Protein AF-A0A2W4L0H4-F1 (afdb_monomer_lite)

Structure (mmCIF, N/CA/C/O backbone):
data_AF-A0A2W4L0H4-F1
#
_entry.id   AF-A0A2W4L0H4-F1
#
loop_
_atom_site.group_PDB
_atom_site.id
_atom_site.type_symbol
_atom_site.label_atom_id
_atom_site.label_alt_id
_atom_site.label_comp_id
_atom_site.label_asym_id
_atom_site.label_entity_id
_atom_site.label_seq_id
_atom_site.pdbx_PDB_ins_code
_ato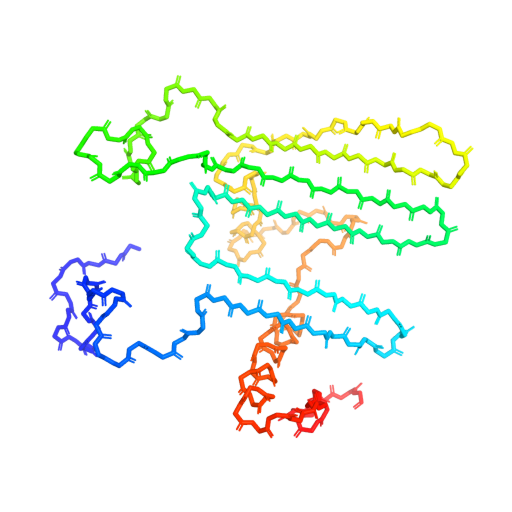m_site.Cartn_x
_atom_site.Cartn_y
_atom_site.Cartn_z
_atom_site.occupancy
_atom_site.B_iso_or_equiv
_atom_site.auth_seq_id
_atom_site.auth_comp_id
_atom_site.auth_asym_id
_atom_site.auth_atom_id
_atom_site.pdbx_PDB_model_num
ATOM 1 N N . ALA A 1 1 ? 6.225 -25.438 -8.354 1.00 37.94 1 ALA A N 1
ATOM 2 C CA . ALA A 1 1 ? 5.628 -25.914 -9.618 1.00 37.94 1 ALA A CA 1
ATOM 3 C C . ALA A 1 1 ? 4.380 -26.701 -9.258 1.00 37.94 1 ALA A C 1
ATOM 5 O O . ALA A 1 1 ? 4.487 -27.602 -8.438 1.00 37.94 1 ALA A O 1
ATOM 6 N N . VAL A 1 2 ? 3.210 -26.313 -9.763 1.00 47.88 2 VAL A N 1
ATOM 7 C CA . VAL A 1 2 ? 1.938 -26.965 -9.423 1.00 47.88 2 VAL A CA 1
ATOM 8 C C . VAL A 1 2 ? 1.495 -27.801 -10.627 1.00 47.88 2 VAL A C 1
ATOM 10 O O . VAL A 1 2 ? 1.415 -27.276 -11.734 1.00 47.88 2 VAL A O 1
ATOM 13 N N . CYS A 1 3 ? 1.272 -29.104 -10.428 1.00 47.66 3 CYS A N 1
ATOM 14 C CA . CYS A 1 3 ? 0.925 -30.047 -11.496 1.00 47.66 3 CYS A CA 1
ATOM 15 C C . CYS A 1 3 ? -0.530 -29.862 -11.986 1.00 47.66 3 CYS A C 1
ATOM 17 O O . CYS A 1 3 ? -1.453 -29.831 -11.162 1.00 47.66 3 CYS A O 1
ATOM 19 N N . PRO A 1 4 ? -0.777 -29.779 -13.307 1.00 56.53 4 PRO A N 1
ATOM 20 C CA . PRO A 1 4 ? -2.117 -29.899 -13.893 1.00 56.53 4 PRO A CA 1
ATOM 21 C C . PRO A 1 4 ? -2.755 -31.263 -13.565 1.00 56.53 4 PRO A C 1
ATOM 23 O O . PRO A 1 4 ? -2.055 -32.272 -13.565 1.00 56.53 4 PRO A O 1
ATOM 26 N N . GLY A 1 5 ? -4.065 -31.302 -13.283 1.00 67.25 5 GLY A N 1
ATOM 27 C CA . GLY A 1 5 ? -4.815 -32.545 -13.014 1.00 67.25 5 GLY A CA 1
ATOM 28 C C . GLY A 1 5 ? -4.978 -32.946 -11.540 1.00 67.25 5 GLY A C 1
ATOM 29 O O . GLY A 1 5 ? -5.603 -33.964 -11.258 1.00 67.25 5 GLY A O 1
ATOM 30 N N . ALA A 1 6 ? -4.474 -32.147 -10.597 1.00 76.75 6 ALA A N 1
ATOM 31 C CA . ALA A 1 6 ? -4.598 -32.396 -9.154 1.00 76.75 6 ALA A CA 1
ATOM 32 C C . ALA A 1 6 ? -5.913 -31.885 -8.527 1.00 76.75 6 ALA A C 1
ATOM 34 O O . ALA A 1 6 ? -6.050 -31.906 -7.314 1.00 76.75 6 ALA A O 1
ATOM 35 N N . GLU A 1 7 ? -6.887 -31.431 -9.322 1.00 80.81 7 GLU A N 1
ATOM 36 C CA . GLU A 1 7 ? -8.150 -30.869 -8.799 1.00 80.81 7 GLU A CA 1
ATOM 37 C C . GLU A 1 7 ? -8.951 -31.881 -7.965 1.00 80.81 7 GLU A C 1
ATOM 39 O O . GLU A 1 7 ? -9.753 -31.503 -7.121 1.00 80.81 7 GLU A O 1
ATOM 44 N N . HIS A 1 8 ? -8.725 -33.179 -8.182 1.00 83.94 8 HIS A N 1
ATOM 45 C CA . HIS A 1 8 ? -9.342 -34.252 -7.407 1.00 83.94 8 HIS A CA 1
ATOM 46 C C . HIS A 1 8 ? -8.752 -34.417 -5.995 1.00 83.94 8 HIS A C 1
ATOM 48 O O . HIS A 1 8 ? -9.370 -35.085 -5.172 1.00 83.94 8 HIS A O 1
ATOM 54 N N . GLU A 1 9 ? -7.582 -33.834 -5.717 1.00 83.88 9 GLU A N 1
ATOM 55 C CA . GLU A 1 9 ? -6.899 -33.950 -4.422 1.00 83.88 9 GLU A CA 1
ATOM 56 C C . GLU A 1 9 ? -7.496 -32.998 -3.375 1.00 83.88 9 GLU A C 1
ATOM 58 O O . GLU A 1 9 ? -7.627 -33.355 -2.205 1.00 83.88 9 GLU A O 1
ATOM 63 N N . ASP A 1 10 ? -7.882 -31.787 -3.786 1.00 81.31 10 ASP A N 1
ATOM 64 C CA . ASP A 1 10 ? -8.368 -30.729 -2.889 1.00 81.31 10 ASP A CA 1
ATOM 65 C C . ASP A 1 10 ? -9.679 -30.060 -3.347 1.00 81.31 10 ASP A C 1
ATOM 67 O O . ASP A 1 10 ? -10.258 -29.263 -2.607 1.00 81.31 10 ASP A O 1
ATOM 71 N N . GLY A 1 11 ? -10.183 -30.387 -4.542 1.00 80.69 11 GLY A N 1
ATOM 72 C CA . GLY A 1 11 ? -11.367 -29.760 -5.131 1.00 80.69 11 GLY A CA 1
ATOM 73 C C . GLY A 1 11 ? -11.127 -28.342 -5.661 1.00 80.69 11 GLY A C 1
ATOM 74 O O . GLY A 1 11 ? -12.091 -27.671 -6.044 1.00 80.69 11 GLY A O 1
ATOM 75 N N . TYR A 1 12 ? -9.879 -27.860 -5.681 1.00 78.25 12 TYR A N 1
ATOM 76 C CA . TYR A 1 12 ? -9.538 -26.528 -6.167 1.00 78.25 12 TYR A CA 1
ATOM 77 C C . TYR A 1 12 ? -9.572 -26.487 -7.698 1.00 78.25 12 TYR A C 1
ATOM 79 O O . TYR A 1 12 ? -8.635 -26.898 -8.384 1.00 78.25 12 TYR A O 1
ATOM 87 N N . ILE A 1 13 ? -10.676 -25.966 -8.234 1.00 76.00 13 ILE A N 1
ATOM 88 C CA . ILE A 1 13 ? -10.883 -25.778 -9.674 1.00 76.00 13 ILE A CA 1
ATOM 89 C C . ILE A 1 13 ? -10.178 -24.488 -10.099 1.00 76.00 13 ILE A C 1
ATOM 91 O O . ILE A 1 13 ? -10.601 -23.399 -9.708 1.00 76.00 13 ILE A O 1
ATOM 95 N N . ARG A 1 14 ? -9.107 -24.608 -10.891 1.00 71.44 14 ARG A N 1
ATOM 96 C CA . ARG A 1 14 ? -8.204 -23.478 -11.194 1.00 71.44 14 ARG A CA 1
ATOM 97 C C . ARG A 1 14 ? -8.822 -22.429 -12.107 1.00 71.44 14 ARG A C 1
ATOM 99 O O . ARG A 1 14 ? -8.602 -21.242 -11.898 1.00 71.44 14 ARG A O 1
ATOM 106 N N . ASP A 1 15 ? -9.630 -22.877 -13.060 1.00 71.19 15 ASP A N 1
ATOM 107 C CA . ASP A 1 15 ? -10.171 -22.038 -14.131 1.00 71.19 15 ASP A CA 1
ATOM 108 C C . ASP A 1 15 ? -11.655 -21.725 -13.905 1.00 71.19 15 ASP A C 1
ATOM 110 O O . ASP A 1 15 ? -12.467 -21.722 -14.836 1.00 71.19 15 ASP A O 1
ATOM 114 N N . ARG A 1 16 ? -12.054 -21.490 -12.648 1.00 70.06 16 ARG A N 1
ATOM 115 C CA . ARG A 1 16 ? -13.397 -20.962 -12.404 1.00 70.06 16 ARG A CA 1
ATOM 116 C C . ARG A 1 16 ? -13.501 -19.566 -12.989 1.00 70.06 16 ARG A C 1
ATOM 118 O O . ARG A 1 16 ? -12.612 -18.734 -12.834 1.00 70.06 16 ARG A O 1
ATOM 125 N N . ASN A 1 17 ? -14.636 -19.309 -13.627 1.00 73.25 17 ASN A N 1
ATOM 126 C CA . ASN A 1 17 ? -14.988 -17.964 -14.037 1.00 73.25 17 ASN A CA 1
ATOM 127 C C . ASN A 1 17 ? -15.002 -17.065 -12.788 1.00 73.25 17 ASN A C 1
ATOM 129 O O . ASN A 1 17 ? -15.716 -17.357 -11.829 1.00 73.25 17 ASN A O 1
ATOM 133 N N . VAL A 1 18 ? -14.225 -15.984 -12.797 1.00 71.94 18 VAL A N 1
ATOM 134 C CA . VAL A 1 18 ? -14.159 -15.018 -11.686 1.00 71.94 18 VAL A CA 1
ATOM 135 C C . VAL A 1 18 ? -15.502 -14.322 -11.429 1.00 71.94 18 VAL A C 1
ATOM 137 O O . VAL A 1 18 ? -15.726 -13.822 -10.337 1.00 71.94 18 VAL A O 1
ATOM 140 N N . PHE A 1 19 ? -16.427 -14.379 -12.392 1.00 73.81 19 PHE A N 1
ATOM 141 C CA . PHE A 1 19 ? -17.811 -13.911 -12.274 1.00 73.81 19 PHE A CA 1
ATOM 142 C C . PHE A 1 19 ? -18.815 -15.030 -11.948 1.00 73.81 19 PHE A C 1
ATOM 144 O O . PHE A 1 19 ? -20.021 -14.836 -12.094 1.00 73.81 19 PHE A O 1
ATOM 151 N N . SER A 1 20 ? -18.348 -16.234 -11.603 1.00 73.44 20 SER A N 1
ATOM 152 C CA . SER A 1 20 ? -19.240 -17.340 -11.234 1.00 73.44 20 SER A CA 1
ATOM 153 C C . SER A 1 20 ? -19.822 -17.180 -9.832 1.00 73.44 20 SER A C 1
ATOM 155 O O . SER A 1 20 ? -19.260 -16.504 -8.967 1.00 73.44 20 SER A O 1
ATOM 157 N N . ASP A 1 21 ? -20.948 -17.855 -9.602 1.00 75.31 21 ASP A N 1
ATOM 158 C CA . ASP A 1 21 ? -21.592 -17.913 -8.295 1.00 75.31 21 ASP A CA 1
ATOM 159 C C . ASP A 1 21 ? -20.614 -18.399 -7.209 1.00 75.31 21 ASP A C 1
ATOM 161 O O . ASP A 1 21 ? -19.889 -19.384 -7.377 1.00 75.31 21 ASP A O 1
ATOM 165 N N . GLY A 1 22 ? -20.621 -17.712 -6.063 1.00 75.75 22 GLY A N 1
ATOM 166 C CA . GLY A 1 22 ? -19.756 -18.008 -4.917 1.00 75.75 22 GLY A CA 1
ATOM 167 C C . GLY A 1 22 ? -18.495 -17.145 -4.820 1.00 75.75 22 GLY A C 1
ATOM 168 O O . GLY A 1 22 ? -17.826 -17.195 -3.789 1.00 75.75 22 GLY A O 1
ATOM 169 N N . ILE A 1 23 ? -18.192 -16.323 -5.830 1.00 79.94 23 ILE A N 1
ATOM 170 C CA . ILE A 1 23 ? -17.199 -15.250 -5.709 1.00 79.94 23 ILE A CA 1
ATOM 171 C C . ILE A 1 23 ? -17.890 -14.025 -5.105 1.00 79.94 23 ILE A C 1
ATOM 173 O O . ILE A 1 23 ? -18.759 -13.420 -5.723 1.00 79.94 23 ILE A O 1
ATOM 177 N N . SER A 1 24 ? -17.538 -13.697 -3.863 1.00 81.62 24 SER A N 1
ATOM 178 C CA . SER A 1 24 ? -18.141 -12.590 -3.105 1.00 81.62 24 SER A CA 1
ATOM 179 C C . SER A 1 24 ? -17.122 -11.537 -2.673 1.00 81.62 24 SER A C 1
ATOM 181 O O . SER A 1 24 ? -17.382 -10.807 -1.720 1.00 81.62 24 SER A O 1
ATOM 183 N N . ILE A 1 25 ? -15.940 -11.529 -3.291 1.00 86.94 25 ILE A N 1
ATOM 184 C CA . ILE A 1 25 ? -14.919 -10.518 -3.014 1.00 86.94 25 ILE A CA 1
ATOM 185 C C . ILE A 1 25 ? -15.301 -9.204 -3.689 1.00 86.94 25 ILE A C 1
ATOM 187 O O . ILE A 1 25 ? -15.937 -9.192 -4.742 1.00 86.94 25 ILE A O 1
ATOM 191 N N . GLU A 1 26 ? -14.913 -8.099 -3.074 1.00 89.56 26 GLU A N 1
ATOM 192 C CA . GLU A 1 26 ? -15.141 -6.772 -3.610 1.00 89.56 26 GLU A CA 1
ATOM 193 C C . GLU A 1 26 ? -14.195 -6.486 -4.781 1.00 89.56 26 GLU A C 1
ATOM 195 O O . GLU A 1 26 ? -12.971 -6.533 -4.656 1.00 89.56 26 GLU A O 1
ATOM 200 N N . ASP A 1 27 ? -14.786 -6.132 -5.916 1.00 90.44 27 ASP A N 1
ATOM 201 C CA . ASP A 1 27 ? -14.074 -5.719 -7.124 1.00 90.44 27 ASP A CA 1
ATOM 202 C C . ASP A 1 27 ? -13.616 -4.248 -7.067 1.00 90.44 27 ASP A C 1
ATOM 204 O O . ASP A 1 27 ? -12.664 -3.856 -7.743 1.00 90.44 27 ASP A O 1
ATOM 208 N N . ASP A 1 28 ? -14.284 -3.435 -6.246 1.00 93.94 28 ASP A N 1
ATOM 209 C CA . ASP A 1 28 ? -13.918 -2.060 -5.913 1.00 93.94 28 ASP A CA 1
ATOM 210 C C . ASP A 1 28 ? -14.082 -1.860 -4.409 1.00 93.94 28 ASP A C 1
ATOM 212 O O . ASP A 1 28 ? -15.151 -2.121 -3.849 1.00 93.94 28 ASP A O 1
ATOM 216 N N . MET A 1 29 ? -13.020 -1.429 -3.735 1.00 95.81 29 MET A N 1
ATOM 217 C CA . MET A 1 29 ? -13.065 -1.204 -2.296 1.00 95.81 29 MET A CA 1
ATOM 218 C C . MET A 1 29 ? -12.197 -0.032 -1.868 1.00 95.81 29 MET A C 1
ATOM 220 O O . MET A 1 29 ? -11.109 0.201 -2.396 1.00 95.81 29 MET A O 1
ATOM 224 N N . ALA A 1 30 ? -12.658 0.659 -0.827 1.00 97.19 30 ALA A N 1
ATOM 225 C CA . ALA A 1 30 ? -11.937 1.741 -0.181 1.00 97.19 30 ALA A CA 1
ATOM 226 C C . ALA A 1 30 ? -11.888 1.514 1.332 1.00 97.19 30 ALA A C 1
ATOM 228 O O . ALA A 1 30 ? -12.912 1.255 1.965 1.00 97.19 30 ALA A O 1
ATOM 229 N N . VAL A 1 31 ? -10.707 1.668 1.933 1.00 97.44 31 VAL A N 1
ATOM 230 C CA . VAL A 1 31 ? -10.532 1.589 3.389 1.00 97.44 31 VAL A CA 1
ATOM 231 C C . VAL A 1 31 ? -9.744 2.781 3.921 1.00 97.44 31 VAL A C 1
ATOM 233 O O . VAL A 1 31 ? -8.790 3.261 3.303 1.00 97.44 31 VAL A O 1
ATOM 236 N N . LEU A 1 32 ? -10.139 3.249 5.106 1.00 98.12 32 LEU A N 1
ATOM 237 C CA . LEU A 1 32 ? -9.420 4.252 5.885 1.00 98.12 32 LEU A CA 1
ATOM 238 C C . LEU A 1 32 ? -8.822 3.582 7.122 1.00 98.12 32 LEU A C 1
ATOM 240 O O . LEU A 1 32 ? -9.543 3.126 8.008 1.00 98.12 32 LEU A O 1
ATOM 244 N N . VAL A 1 33 ? -7.497 3.565 7.203 1.00 97.94 33 VAL A N 1
ATOM 245 C CA . VAL A 1 33 ? -6.753 2.979 8.319 1.00 97.94 33 VAL A CA 1
ATOM 246 C C . VAL A 1 33 ? -6.124 4.094 9.142 1.00 97.94 33 VAL A C 1
ATOM 248 O O . VAL A 1 33 ? -5.481 4.997 8.604 1.00 97.94 33 VAL A O 1
ATOM 251 N N . ARG A 1 34 ? -6.274 4.017 10.466 1.00 97.62 34 ARG A N 1
ATOM 252 C CA . ARG A 1 34 ? -5.578 4.888 11.417 1.00 97.62 34 ARG A CA 1
ATOM 253 C C . ARG A 1 34 ? -4.570 4.074 12.214 1.00 97.62 34 ARG A C 1
ATOM 255 O O . ARG A 1 34 ? -4.939 3.126 12.903 1.00 97.62 34 ARG A O 1
ATOM 262 N N . TYR A 1 35 ? -3.314 4.493 12.160 1.00 95.56 35 TYR A N 1
ATOM 263 C CA . TYR A 1 35 ? -2.241 3.915 12.956 1.00 95.56 35 TYR A CA 1
ATOM 264 C C . TYR A 1 35 ? -2.205 4.544 14.349 1.00 95.56 35 TYR A C 1
ATOM 266 O O . TYR A 1 35 ? -2.627 5.684 14.556 1.00 95.56 35 TYR A O 1
ATOM 274 N N . GLU A 1 36 ? -1.645 3.814 15.312 1.00 93.31 36 GLU A N 1
ATOM 275 C CA . GLU A 1 36 ? -1.455 4.301 16.684 1.00 93.31 36 GLU A CA 1
ATOM 276 C C . GLU A 1 36 ? -0.558 5.546 16.749 1.00 93.31 36 GLU A C 1
ATOM 278 O O . GLU A 1 36 ? -0.776 6.421 17.581 1.00 93.31 36 GLU A O 1
ATOM 283 N N . SER A 1 37 ? 0.373 5.686 15.800 1.00 95.31 37 SER A N 1
ATOM 284 C CA . SER A 1 37 ? 1.208 6.882 15.629 1.00 95.31 37 SER A CA 1
ATOM 285 C C . SER A 1 37 ? 0.428 8.147 15.245 1.00 95.31 37 SER A C 1
ATOM 287 O O . SER A 1 37 ? 1.003 9.231 15.212 1.00 95.31 37 SER A O 1
ATOM 289 N N . GLY A 1 38 ? -0.861 8.028 14.910 1.00 96.31 38 GLY A N 1
ATOM 290 C CA . GLY A 1 38 ? -1.684 9.117 14.384 1.00 96.31 38 GLY A CA 1
ATOM 291 C C . GLY A 1 38 ? -1.616 9.272 12.863 1.00 96.31 38 GLY A C 1
ATOM 292 O O . GLY A 1 38 ? -2.425 10.011 12.304 1.00 96.31 38 GLY A O 1
ATOM 293 N N . ALA A 1 39 ? -0.717 8.551 12.182 1.00 97.56 39 ALA A N 1
ATOM 294 C CA . ALA A 1 39 ? -0.721 8.472 10.726 1.00 97.56 39 ALA A CA 1
ATOM 295 C C . ALA A 1 39 ? -2.026 7.839 10.216 1.00 97.56 39 ALA A C 1
ATOM 297 O O . ALA A 1 39 ? -2.628 6.987 10.879 1.00 97.56 39 ALA A O 1
ATOM 298 N N . THR A 1 40 ? -2.450 8.238 9.020 1.00 98.12 40 THR A N 1
ATOM 299 C CA . THR A 1 40 ? -3.612 7.661 8.340 1.00 98.12 40 THR A CA 1
ATOM 300 C C . THR A 1 40 ? -3.218 7.180 6.953 1.00 98.12 40 THR A C 1
ATOM 302 O O . THR A 1 40 ? -2.362 7.776 6.302 1.00 98.12 40 THR A O 1
ATOM 305 N N . MET A 1 41 ? -3.835 6.087 6.518 1.00 97.81 41 MET A N 1
ATOM 306 C CA . MET A 1 41 ? -3.715 5.555 5.167 1.00 97.81 41 MET A CA 1
ATOM 307 C C . MET A 1 41 ? -5.109 5.459 4.565 1.00 97.81 41 MET A C 1
ATOM 309 O O . MET A 1 41 ? -6.027 4.938 5.195 1.00 97.81 41 MET A O 1
ATOM 313 N N . THR A 1 42 ? -5.244 5.952 3.340 1.00 98.06 42 THR A N 1
ATOM 314 C CA . THR A 1 42 ? -6.377 5.629 2.473 1.00 98.06 42 THR A CA 1
ATOM 315 C C . THR A 1 42 ? -5.882 4.616 1.459 1.00 98.06 42 THR A C 1
ATOM 317 O O . THR A 1 42 ? -4.823 4.808 0.864 1.00 98.06 42 THR A O 1
ATOM 320 N N . TYR A 1 43 ? -6.606 3.515 1.322 1.00 97.12 43 TYR A N 1
ATOM 321 C CA . TYR A 1 43 ? -6.300 2.474 0.354 1.00 97.12 43 TYR A CA 1
ATOM 322 C C . TYR A 1 43 ? -7.527 2.256 -0.516 1.00 97.12 43 TYR A C 1
ATOM 324 O O . TYR A 1 43 ? -8.645 2.207 -0.003 1.00 97.12 43 TYR A O 1
ATOM 332 N N . HIS A 1 44 ? -7.295 2.156 -1.818 1.00 97.25 44 HIS A N 1
ATOM 333 C CA . HIS A 1 44 ? -8.315 1.882 -2.811 1.00 97.25 44 HIS A CA 1
ATOM 334 C C . HIS A 1 44 ? -7.819 0.772 -3.721 1.00 97.25 44 HIS A C 1
ATOM 336 O O . HIS A 1 44 ? -6.669 0.814 -4.162 1.00 97.25 44 HIS A O 1
ATOM 342 N N . LEU A 1 45 ? -8.685 -0.187 -4.008 1.00 95.06 45 LEU A N 1
ATOM 343 C CA . LEU A 1 45 ? -8.424 -1.252 -4.959 1.00 95.06 45 LEU A CA 1
ATOM 344 C C . LEU A 1 45 ? -9.565 -1.296 -5.958 1.00 95.06 45 LEU A C 1
ATOM 346 O O . LEU A 1 45 ? -10.723 -1.244 -5.564 1.00 95.06 45 LEU A O 1
ATOM 350 N N . THR A 1 46 ? -9.201 -1.417 -7.230 1.00 94.19 46 THR A N 1
ATOM 351 C CA . THR A 1 46 ? -10.130 -1.639 -8.335 1.00 94.19 46 THR A CA 1
ATOM 352 C C . THR A 1 46 ? -9.585 -2.803 -9.154 1.00 94.19 46 THR A C 1
ATOM 354 O O . THR A 1 46 ? -8.627 -2.643 -9.911 1.00 94.19 46 THR A O 1
ATOM 357 N N . ALA A 1 47 ? -10.175 -3.982 -8.981 1.00 89.81 47 ALA A N 1
ATOM 358 C CA . ALA A 1 47 ? -9.755 -5.226 -9.624 1.00 89.81 47 ALA A CA 1
ATOM 359 C C . ALA A 1 4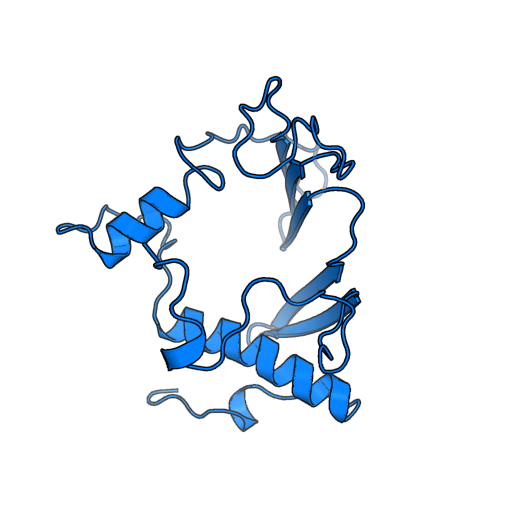7 ? -10.096 -5.277 -11.125 1.00 89.81 47 ALA A C 1
ATOM 361 O O . ALA A 1 47 ? -9.541 -6.088 -11.859 1.00 89.81 47 ALA A O 1
ATOM 362 N N . TYR A 1 48 ? -10.971 -4.385 -11.596 1.00 85.81 48 TYR A N 1
ATOM 363 C CA . TYR A 1 48 ? -11.377 -4.249 -13.001 1.00 85.81 48 TYR A CA 1
ATOM 364 C C . TYR A 1 48 ? -10.796 -2.996 -13.675 1.00 85.81 48 TYR A C 1
ATOM 366 O O . TYR A 1 48 ? -11.389 -2.439 -14.602 1.00 85.81 48 TYR A O 1
ATOM 374 N N . SER A 1 49 ? -9.650 -2.506 -13.196 1.00 86.19 49 SER A N 1
ATOM 375 C CA . SER A 1 49 ? -8.974 -1.366 -13.820 1.00 86.19 49 SER A CA 1
ATOM 376 C C . SER A 1 49 ? -8.632 -1.673 -15.291 1.00 86.19 49 SER A C 1
ATOM 378 O O . SER A 1 49 ? -8.196 -2.782 -15.596 1.00 86.19 49 SER A O 1
ATOM 380 N N . PRO A 1 50 ? -8.777 -0.706 -16.220 1.00 81.31 50 PRO A N 1
ATOM 381 C CA . PRO A 1 50 ? -8.441 -0.913 -17.633 1.00 81.31 50 PRO A CA 1
ATOM 382 C C . PRO A 1 50 ? -6.931 -1.058 -17.901 1.00 81.31 50 PRO A C 1
ATOM 384 O O . PRO A 1 50 ? -6.540 -1.345 -19.030 1.00 81.31 50 PRO A O 1
ATOM 387 N N . TRP A 1 51 ? -6.101 -0.844 -16.878 1.00 80.25 51 TRP A N 1
ATOM 388 C CA . TRP A 1 51 ? -4.650 -1.018 -16.881 1.00 80.25 51 TRP A CA 1
ATOM 389 C C . TRP A 1 51 ? -4.181 -1.502 -15.500 1.00 80.25 51 TRP A C 1
ATOM 391 O O . TRP A 1 51 ? -4.812 -1.208 -14.479 1.00 80.25 51 TRP A O 1
ATOM 401 N N . GLU A 1 52 ? -3.075 -2.235 -15.471 1.00 83.56 52 GLU A N 1
ATOM 402 C CA . GLU A 1 52 ? -2.421 -2.765 -14.280 1.00 83.56 52 GLU A CA 1
ATOM 403 C C . GLU A 1 52 ? -1.357 -1.796 -13.769 1.00 83.56 52 GLU A C 1
ATOM 405 O O . GLU A 1 52 ? -0.494 -1.327 -14.516 1.00 83.56 52 GLU A O 1
ATOM 410 N N . GLY A 1 53 ? -1.405 -1.523 -12.472 1.00 89.44 53 GLY A N 1
ATOM 411 C CA . GLY A 1 53 ? -0.402 -0.744 -11.774 1.00 89.44 53 GLY A CA 1
ATOM 412 C C . GLY A 1 53 ? -0.948 -0.164 -10.480 1.00 89.44 53 GLY A C 1
ATOM 413 O O . GLY A 1 53 ? -2.062 -0.464 -10.047 1.00 89.44 53 GLY A O 1
ATOM 414 N N . TYR A 1 54 ? -0.148 0.671 -9.831 1.00 93.56 54 TYR A N 1
ATOM 415 C CA . TYR A 1 54 ? -0.494 1.219 -8.530 1.00 93.56 54 TYR A CA 1
ATOM 416 C C . TYR A 1 54 ? 0.146 2.579 -8.287 1.00 93.56 54 TYR A C 1
ATOM 418 O O . TYR A 1 54 ? 1.099 3.009 -8.941 1.00 93.56 54 TYR A O 1
ATOM 426 N N . ARG A 1 55 ? -0.407 3.292 -7.307 1.00 96.00 55 ARG A N 1
ATOM 427 C CA . ARG A 1 55 ? 0.102 4.588 -6.877 1.00 96.00 55 ARG A CA 1
ATOM 428 C C . ARG A 1 55 ? 0.237 4.610 -5.367 1.00 96.00 55 ARG A C 1
ATOM 430 O O . ARG A 1 55 ? -0.697 4.249 -4.657 1.00 96.00 55 ARG A O 1
ATOM 437 N N . VAL A 1 56 ? 1.383 5.067 -4.879 1.00 97.62 56 VAL A N 1
ATOM 438 C CA . VAL A 1 56 ? 1.649 5.214 -3.445 1.00 97.62 56 VAL A CA 1
ATOM 439 C C . VAL A 1 56 ? 2.114 6.628 -3.185 1.00 97.62 56 VAL A C 1
ATOM 441 O O . VAL A 1 56 ? 3.060 7.103 -3.812 1.00 97.62 56 VAL A O 1
ATOM 444 N N . MET A 1 57 ? 1.472 7.310 -2.238 1.00 98.19 57 MET A N 1
ATOM 445 C CA . MET A 1 57 ? 1.887 8.653 -1.857 1.00 98.19 57 MET A CA 1
ATOM 446 C C . MET A 1 57 ? 2.028 8.800 -0.353 1.00 98.19 57 MET A C 1
ATOM 448 O O . MET A 1 57 ? 1.104 8.523 0.408 1.00 98.19 57 MET A O 1
ATOM 452 N N . PHE A 1 58 ?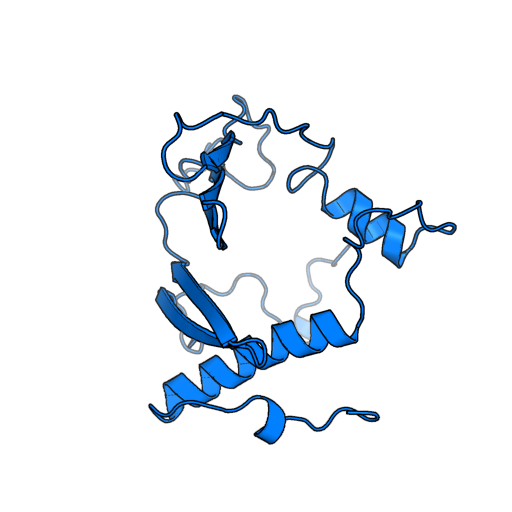 3.178 9.318 0.062 1.00 98.19 58 PHE A N 1
ATOM 453 C CA . PHE A 1 58 ? 3.478 9.619 1.454 1.00 98.19 58 PHE A CA 1
ATOM 454 C C . PHE A 1 58 ? 3.439 11.126 1.647 1.00 98.19 58 PHE A C 1
ATOM 456 O O . PHE A 1 58 ? 4.171 11.848 0.975 1.00 98.19 58 PHE A O 1
ATOM 463 N N . ASN A 1 59 ? 2.608 11.604 2.570 1.00 98.12 59 ASN A N 1
ATOM 464 C CA . ASN A 1 59 ? 2.582 13.009 2.967 1.00 98.12 59 ASN A CA 1
ATOM 465 C C . ASN A 1 59 ? 3.221 13.134 4.347 1.00 98.12 59 ASN A C 1
ATOM 467 O O . ASN A 1 59 ? 2.901 12.371 5.256 1.00 98.12 59 AS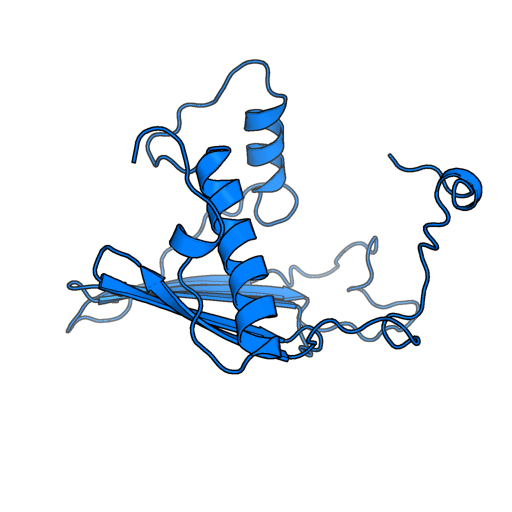N A O 1
ATOM 471 N N . GLY A 1 60 ? 4.112 14.104 4.503 1.00 97.31 60 GLY A N 1
ATOM 472 C CA . GLY A 1 60 ? 4.794 14.366 5.760 1.00 97.31 60 GLY A CA 1
ATOM 473 C C . GLY A 1 60 ? 5.087 15.845 5.947 1.00 97.31 60 GLY A C 1
ATOM 474 O O . GLY A 1 60 ? 4.778 16.689 5.109 1.00 97.31 60 GLY A O 1
ATOM 475 N N . THR A 1 61 ? 5.748 16.167 7.053 1.00 97.50 61 THR A N 1
ATOM 476 C CA . THR A 1 61 ? 6.059 17.551 7.446 1.00 97.50 61 THR A CA 1
ATOM 477 C C . THR A 1 61 ? 7.023 18.274 6.503 1.00 97.50 61 THR A C 1
ATOM 479 O O . THR A 1 61 ? 7.190 19.482 6.624 1.00 97.50 61 THR A O 1
ATOM 482 N N . LYS A 1 62 ? 7.663 17.556 5.573 1.00 98.06 62 LYS A N 1
ATOM 483 C CA . LYS A 1 62 ? 8.615 18.105 4.594 1.00 98.06 62 LYS A CA 1
ATOM 484 C C . LYS A 1 62 ? 8.086 18.110 3.157 1.00 98.06 62 LYS A C 1
ATOM 486 O O . LYS A 1 62 ? 8.795 18.559 2.262 1.00 98.06 62 LYS A O 1
ATOM 491 N N . GLY A 1 63 ? 6.865 17.625 2.928 1.00 98.19 63 GLY A N 1
ATOM 492 C CA . GLY A 1 63 ? 6.259 17.556 1.600 1.00 98.19 63 GLY A CA 1
ATOM 493 C C . GLY A 1 63 ? 5.651 16.191 1.307 1.00 98.19 63 GLY A C 1
ATOM 494 O O . GLY A 1 63 ? 5.182 15.502 2.216 1.00 98.19 63 GLY A O 1
ATOM 495 N N . ARG A 1 64 ? 5.657 15.808 0.030 1.00 98.44 64 ARG A N 1
ATOM 496 C CA . ARG A 1 64 ? 5.025 14.587 -0.474 1.00 98.44 64 ARG A CA 1
ATOM 497 C C . ARG A 1 64 ? 5.971 13.791 -1.364 1.00 98.44 64 ARG A C 1
ATOM 499 O O . ARG A 1 64 ? 6.620 14.359 -2.237 1.00 98.44 64 ARG A O 1
ATOM 506 N N . LEU A 1 65 ? 6.025 12.481 -1.159 1.00 98.50 65 LEU A N 1
ATOM 507 C CA . LEU A 1 65 ? 6.662 11.535 -2.073 1.00 98.50 65 LEU A CA 1
ATOM 508 C C . LEU A 1 65 ? 5.568 10.819 -2.865 1.00 98.50 65 LEU A C 1
ATOM 510 O O . LEU A 1 65 ? 4.601 10.352 -2.267 1.00 98.50 65 LEU A O 1
ATOM 514 N N . GLU A 1 66 ? 5.713 10.748 -4.182 1.00 98.25 66 GLU A N 1
ATOM 515 C CA . GLU A 1 66 ? 4.747 10.144 -5.100 1.00 98.25 66 GLU A CA 1
ATOM 516 C C . GLU A 1 66 ? 5.432 9.056 -5.914 1.00 98.25 66 GLU A C 1
ATOM 518 O O . GLU A 1 66 ? 6.376 9.341 -6.649 1.00 98.25 66 GLU A O 1
ATOM 523 N N . LEU A 1 67 ? 4.946 7.828 -5.782 1.00 96.56 67 LEU A N 1
ATOM 524 C CA . LEU A 1 67 ? 5.300 6.701 -6.625 1.00 96.56 67 LEU A CA 1
ATOM 525 C C . LEU A 1 67 ? 4.098 6.366 -7.504 1.00 96.56 67 LEU A C 1
ATOM 527 O O . LEU A 1 67 ? 2.993 6.157 -7.001 1.00 96.56 67 LEU A O 1
ATOM 531 N N . GLU A 1 68 ? 4.327 6.300 -8.805 1.00 94.62 68 GLU A N 1
ATOM 532 C CA . GLU A 1 68 ? 3.368 5.807 -9.785 1.00 94.62 68 GLU A CA 1
ATOM 533 C C . GLU A 1 68 ? 4.040 4.691 -10.575 1.00 94.62 68 GLU A C 1
ATOM 535 O O . GLU A 1 68 ? 5.128 4.894 -11.116 1.00 94.62 68 GLU A O 1
ATOM 540 N N . VAL A 1 69 ? 3.399 3.530 -10.605 1.00 90.12 69 VAL A N 1
ATOM 541 C CA . VAL A 1 69 ? 3.845 2.353 -11.344 1.00 90.12 69 VAL A CA 1
ATOM 542 C C . VAL A 1 69 ? 2.719 1.954 -12.281 1.00 90.12 69 VAL A C 1
ATOM 544 O O . VAL A 1 69 ? 1.580 1.791 -11.849 1.00 90.12 69 VAL A O 1
ATOM 547 N N . GLU A 1 70 ? 3.039 1.841 -13.559 1.00 86.31 70 GLU A N 1
ATOM 548 C CA . GLU A 1 70 ? 2.205 1.248 -14.602 1.00 86.31 70 GLU A CA 1
ATOM 549 C C . GLU A 1 70 ? 2.931 -0.008 -15.061 1.00 86.31 70 GLU A C 1
ATOM 551 O O . GLU A 1 70 ? 4.087 0.106 -15.445 1.00 86.31 70 GLU A O 1
ATOM 556 N N . GLU A 1 71 ? 2.298 -1.174 -14.943 1.00 76.31 71 GLU A N 1
ATOM 557 C CA . GLU A 1 71 ? 2.883 -2.475 -15.305 1.00 76.31 71 GLU A CA 1
ATOM 558 C C . GLU A 1 71 ? 2.326 -2.952 -16.658 1.00 76.31 71 GLU A C 1
ATOM 560 O O . GLU A 1 71 ? 3.064 -3.277 -17.587 1.00 76.31 71 GLU A O 1
ATOM 565 N N . ARG A 1 72 ? 0.997 -2.906 -16.838 1.00 69.69 72 ARG A N 1
ATOM 566 C CA . ARG A 1 72 ? 0.348 -3.197 -18.130 1.00 69.69 72 ARG A CA 1
ATOM 567 C C . ARG A 1 72 ? -0.674 -2.135 -18.474 1.00 69.69 72 ARG A C 1
ATOM 569 O O . ARG A 1 72 ? -1.698 -2.005 -17.822 1.00 69.69 72 ARG A O 1
ATOM 576 N N . SER A 1 73 ? -0.440 -1.411 -19.553 1.00 57.09 73 SER A N 1
ATOM 577 C CA . SER A 1 73 ? -1.297 -0.326 -20.023 1.00 57.09 73 SER A CA 1
ATOM 578 C C . SER A 1 73 ? -2.637 -0.809 -20.595 1.00 57.09 73 SER A C 1
ATOM 580 O O . SER A 1 73 ? -3.589 -0.031 -20.632 1.00 57.09 73 SER A O 1
ATOM 582 N N . TYR A 1 74 ? -2.731 -2.070 -21.045 1.00 53.12 74 TYR A N 1
ATOM 583 C CA . TYR A 1 74 ? -3.942 -2.642 -21.646 1.00 53.12 74 TYR A CA 1
ATOM 584 C C . TYR A 1 74 ? -3.885 -4.175 -21.705 1.00 53.12 74 TYR A C 1
ATOM 586 O O . TYR A 1 74 ? -2.840 -4.721 -22.016 1.00 53.12 74 TYR A O 1
ATOM 594 N N . VAL A 1 75 ? -4.997 -4.882 -21.483 1.00 57.69 75 VAL A N 1
ATOM 595 C CA . VAL A 1 75 ? -5.145 -6.306 -21.844 1.00 57.69 75 VAL A CA 1
ATOM 596 C C . VAL A 1 75 ? -6.429 -6.436 -22.669 1.00 57.69 75 VAL A C 1
ATOM 598 O O . VAL A 1 75 ? -7.532 -6.223 -22.177 1.00 57.69 75 VAL A O 1
ATOM 601 N N . SER A 1 76 ? -6.281 -6.739 -23.954 1.00 54.16 76 SER A N 1
ATOM 602 C CA . SER A 1 76 ? -7.354 -6.941 -24.935 1.00 54.16 76 SER A CA 1
ATOM 603 C C . SER A 1 76 ? -8.086 -8.279 -24.806 1.00 54.16 76 SER A C 1
ATOM 605 O O . SER A 1 76 ? -9.200 -8.412 -25.310 1.00 54.16 76 SER A O 1
ATOM 607 N N . GLY A 1 77 ? -7.447 -9.297 -24.217 1.00 55.38 77 GLY A N 1
ATOM 608 C CA . GLY A 1 77 ? -7.974 -10.668 -24.186 1.00 55.38 77 GLY A CA 1
ATOM 609 C C . GLY A 1 77 ? -7.972 -11.384 -25.548 1.00 55.38 77 GLY A C 1
ATOM 610 O O . GLY A 1 77 ? -8.452 -12.513 -25.650 1.00 55.38 77 GLY A O 1
ATOM 611 N N . ALA A 1 78 ? -7.429 -10.769 -26.604 1.00 57.38 78 ALA A N 1
ATOM 612 C CA . ALA A 1 78 ? -7.267 -11.404 -27.909 1.00 57.38 78 ALA A CA 1
ATOM 613 C C . ALA A 1 78 ? -6.152 -12.459 -27.867 1.00 57.38 78 ALA A C 1
ATOM 615 O O . ALA A 1 78 ? -5.170 -12.294 -27.153 1.00 57.38 78 ALA A O 1
ATOM 616 N N . ALA A 1 79 ? -6.243 -13.513 -28.687 1.00 56.25 79 ALA A N 1
ATOM 617 C CA . ALA A 1 79 ? -5.251 -14.601 -28.727 1.00 56.25 79 ALA A CA 1
ATOM 618 C C . ALA A 1 79 ? -3.799 -14.142 -29.008 1.00 56.25 79 ALA A C 1
ATOM 620 O O . ALA A 1 79 ? -2.857 -14.875 -28.724 1.00 56.25 79 ALA A O 1
ATOM 621 N N . GLN A 1 80 ? -3.618 -12.939 -29.558 1.00 56.62 80 GLN A N 1
ATOM 622 C CA . GLN A 1 80 ? -2.324 -12.309 -29.848 1.00 56.62 80 GLN A CA 1
ATOM 623 C C . GLN A 1 80 ? -2.109 -11.031 -29.029 1.00 56.62 80 GLN A C 1
ATOM 625 O O . GLN A 1 80 ? -1.492 -10.081 -29.500 1.00 56.62 80 GLN A O 1
ATOM 630 N N . ASP A 1 81 ? -2.662 -10.973 -27.822 1.00 57.66 81 ASP A N 1
ATOM 631 C CA . ASP A 1 81 ? -2.422 -9.854 -26.925 1.00 57.66 81 ASP A CA 1
ATOM 632 C C . ASP A 1 81 ? -0.962 -9.862 -26.439 1.00 57.66 81 ASP A C 1
ATOM 634 O O . ASP A 1 81 ? -0.571 -10.807 -25.747 1.00 57.66 81 ASP A O 1
ATOM 638 N N . PRO A 1 82 ? -0.150 -8.835 -26.742 1.00 55.59 82 PRO A N 1
ATOM 639 C CA . PRO A 1 82 ? 1.217 -8.748 -26.227 1.00 55.59 82 PRO A CA 1
ATOM 640 C C . PRO A 1 82 ? 1.269 -8.628 -24.693 1.00 55.59 82 PRO A C 1
ATOM 642 O O . PRO A 1 82 ? 2.324 -8.835 -24.103 1.00 55.59 82 PRO A O 1
ATOM 645 N N . ASN A 1 83 ? 0.135 -8.343 -24.045 1.00 53.28 83 ASN A N 1
ATOM 646 C CA . ASN A 1 83 ? -0.008 -8.230 -22.596 1.00 53.28 83 ASN A CA 1
ATOM 647 C C . ASN 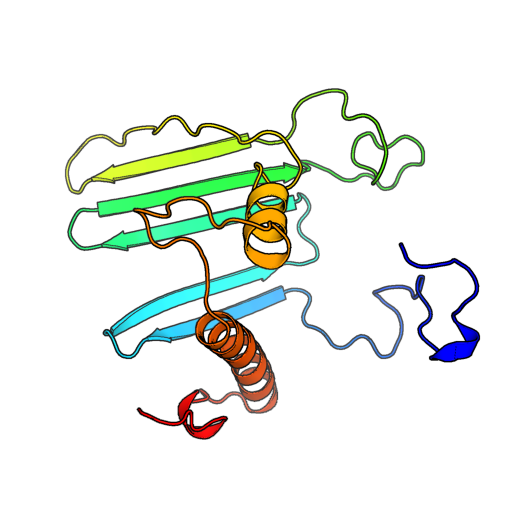A 1 83 ? -0.555 -9.507 -21.938 1.00 53.28 83 ASN A C 1
ATOM 649 O O . ASN A 1 83 ? -0.863 -9.498 -20.743 1.00 53.28 83 ASN A O 1
ATOM 653 N N . GLN A 1 84 ? -0.708 -10.609 -22.686 1.00 57.84 84 GLN A N 1
ATOM 654 C CA . GLN A 1 84 ? -1.093 -11.899 -22.109 1.00 57.84 84 GLN A CA 1
ATOM 655 C C . GLN A 1 84 ? 0.053 -12.514 -21.279 1.00 57.84 84 GLN A C 1
ATOM 657 O O . GLN A 1 84 ? 1.223 -12.400 -21.657 1.00 57.84 84 GLN A O 1
ATOM 662 N N . PRO A 1 85 ? -0.256 -13.232 -20.178 1.00 51.94 85 PRO A N 1
ATOM 663 C CA . PRO A 1 85 ? 0.752 -13.960 -19.411 1.00 51.94 85 PRO A CA 1
ATOM 664 C C . PRO A 1 85 ? 1.562 -14.919 -20.302 1.00 51.94 85 PRO A C 1
ATOM 666 O O . PRO A 1 85 ? 1.000 -15.808 -20.936 1.00 51.94 85 PRO A O 1
ATOM 669 N N . GLY A 1 86 ? 2.889 -14.754 -20.340 1.00 54.47 86 GLY A N 1
ATOM 670 C CA . GLY A 1 86 ? 3.801 -15.625 -21.095 1.00 54.47 86 GLY A CA 1
ATOM 671 C C . GLY A 1 86 ? 4.117 -15.188 -22.532 1.00 54.47 86 GLY A C 1
ATOM 672 O O . GLY A 1 86 ? 4.921 -15.854 -23.185 1.00 54.47 86 GLY A O 1
ATOM 673 N N . GLN A 1 87 ? 3.549 -14.081 -23.024 1.00 55.06 87 GLN A N 1
ATOM 674 C CA . GLN A 1 87 ? 3.960 -13.476 -24.297 1.00 55.06 87 GLN A CA 1
ATOM 675 C C . GLN A 1 87 ? 5.251 -12.654 -24.113 1.00 55.06 87 GLN A C 1
ATOM 677 O O . GLN A 1 87 ? 5.405 -11.968 -23.099 1.00 55.06 87 GLN A O 1
ATOM 682 N N . PRO A 1 88 ? 6.204 -12.704 -25.062 1.00 48.12 88 PRO A N 1
ATOM 683 C CA . PRO A 1 88 ? 7.364 -11.824 -25.042 1.00 48.12 88 PRO A CA 1
ATOM 684 C C . PRO A 1 88 ? 6.909 -10.375 -25.258 1.00 48.12 88 PRO A C 1
ATOM 686 O O . PRO A 1 88 ? 6.394 -10.024 -26.317 1.00 48.12 88 PRO A O 1
ATOM 689 N N . ILE A 1 89 ? 7.103 -9.545 -24.236 1.00 52.78 89 ILE A N 1
ATOM 690 C CA . ILE A 1 89 ? 6.724 -8.132 -24.234 1.00 52.78 89 ILE A CA 1
ATOM 691 C C . ILE A 1 89 ? 7.581 -7.396 -25.283 1.00 52.78 89 ILE A C 1
ATOM 693 O O . ILE A 1 89 ? 8.807 -7.371 -25.174 1.00 52.78 89 ILE A O 1
ATOM 697 N N . THR A 1 90 ? 6.962 -6.836 -26.328 1.00 48.72 90 THR A N 1
ATOM 698 C CA . THR A 1 90 ? 7.678 -6.185 -27.447 1.00 48.72 90 THR A CA 1
ATOM 699 C C . THR A 1 90 ? 8.044 -4.717 -27.197 1.00 48.72 90 THR A C 1
ATOM 701 O O . THR A 1 90 ? 8.890 -4.184 -27.910 1.00 48.72 90 THR A O 1
ATOM 704 N N . GLU A 1 91 ? 7.475 -4.072 -26.175 1.00 49.56 91 GLU A N 1
ATOM 705 C CA . GLU A 1 91 ? 7.852 -2.731 -25.700 1.00 49.56 91 GLU A CA 1
ATOM 706 C C . GLU A 1 91 ? 7.809 -2.705 -24.163 1.00 49.56 91 GLU A C 1
ATOM 708 O O . GLU A 1 91 ? 6.894 -3.300 -23.601 1.00 49.56 91 GLU A O 1
ATOM 713 N N . PRO A 1 92 ? 8.739 -2.048 -23.443 1.00 50.84 92 PRO A N 1
ATOM 714 C CA . PRO A 1 92 ? 8.634 -1.938 -21.991 1.00 50.84 92 PRO A CA 1
ATOM 715 C C . PRO A 1 92 ? 7.424 -1.062 -21.653 1.00 50.84 92 PRO A C 1
ATOM 717 O O . PRO A 1 92 ? 7.438 0.153 -21.870 1.00 50.84 92 PRO A O 1
ATOM 720 N N . ILE A 1 93 ? 6.354 -1.692 -21.179 1.00 55.75 93 ILE A N 1
ATOM 721 C CA . ILE A 1 93 ? 5.148 -1.004 -20.707 1.00 55.75 93 ILE A CA 1
ATOM 722 C C . ILE A 1 93 ? 5.318 -0.575 -19.243 1.00 55.75 93 ILE A C 1
ATOM 724 O O . ILE A 1 93 ? 4.677 0.383 -18.814 1.00 55.75 93 ILE A O 1
ATOM 728 N N . ASP A 1 94 ? 6.270 -1.190 -18.536 1.00 64.62 94 ASP A N 1
ATOM 729 C CA . ASP A 1 94 ? 6.620 -0.853 -17.164 1.00 64.62 94 ASP A CA 1
ATOM 730 C C . ASP A 1 94 ? 7.147 0.589 -17.079 1.00 64.62 94 ASP A C 1
ATOM 732 O O . ASP A 1 94 ? 8.225 0.928 -17.577 1.00 64.62 94 ASP A O 1
ATOM 736 N N . ARG A 1 95 ? 6.364 1.478 -16.463 1.00 79.38 95 ARG A N 1
ATOM 737 C CA . ARG A 1 95 ? 6.743 2.872 -16.212 1.00 79.38 95 ARG A CA 1
ATOM 738 C C . ARG A 1 95 ? 6.691 3.152 -14.728 1.00 79.38 95 ARG A C 1
ATOM 740 O O . ARG A 1 95 ? 5.628 3.407 -14.165 1.00 79.38 95 ARG A O 1
ATOM 747 N N . THR A 1 96 ? 7.868 3.225 -14.119 1.00 88.25 96 THR A N 1
ATOM 748 C CA . THR A 1 96 ? 8.009 3.716 -12.749 1.00 88.25 96 THR A CA 1
ATOM 749 C C . THR A 1 96 ? 8.350 5.205 -12.743 1.00 88.25 96 THR A C 1
ATOM 751 O O . THR A 1 96 ? 9.321 5.660 -13.353 1.00 88.25 96 THR A O 1
ATOM 754 N N . ARG A 1 97 ? 7.561 6.001 -12.020 1.00 93.19 97 ARG A N 1
ATOM 755 C CA . ARG A 1 97 ? 7.823 7.424 -11.783 1.00 93.19 97 ARG A CA 1
ATOM 756 C C . ARG A 1 97 ? 7.830 7.708 -10.289 1.00 93.19 97 ARG A C 1
ATOM 758 O O . ARG A 1 97 ? 6.795 7.633 -9.634 1.00 93.19 97 ARG A O 1
ATOM 765 N N . LEU A 1 98 ? 8.992 8.117 -9.780 1.00 96.44 98 LEU A N 1
ATOM 766 C CA . LEU A 1 98 ? 9.161 8.596 -8.412 1.00 96.44 98 LEU A CA 1
ATOM 767 C C . LEU A 1 98 ? 9.381 10.113 -8.415 1.00 96.44 98 LEU A C 1
ATOM 769 O O . LEU A 1 98 ? 10.321 10.624 -9.025 1.00 96.44 98 LEU A O 1
ATOM 773 N N . THR A 1 99 ? 8.504 10.847 -7.735 1.00 98.25 99 THR A N 1
ATOM 774 C CA . THR A 1 99 ? 8.555 12.312 -7.647 1.00 98.25 99 THR A CA 1
ATOM 775 C C . THR A 1 99 ? 8.544 12.754 -6.192 1.00 98.25 99 THR A C 1
ATOM 777 O O . THR A 1 99 ? 7.642 12.412 -5.431 1.00 98.25 99 THR A O 1
ATOM 780 N N . LEU A 1 100 ? 9.524 13.567 -5.807 1.00 98.50 100 LEU A N 1
ATOM 781 C CA . LEU A 1 100 ? 9.527 14.277 -4.535 1.00 98.50 100 LEU A CA 1
ATOM 782 C C . LEU A 1 100 ? 8.977 15.689 -4.741 1.00 98.50 100 LEU A C 1
ATOM 784 O O . LEU A 1 100 ? 9.471 16.445 -5.576 1.00 98.50 100 LEU A O 1
ATOM 788 N N . ARG A 1 101 ? 7.984 16.065 -3.941 1.00 98.44 101 ARG A N 1
ATOM 789 C CA . ARG A 1 101 ? 7.414 17.412 -3.872 1.00 98.44 101 ARG A CA 1
ATOM 790 C C . ARG A 1 101 ? 7.707 18.012 -2.497 1.00 98.44 101 ARG A C 1
ATOM 792 O O . ARG A 1 101 ? 6.909 17.801 -1.580 1.00 98.44 101 ARG A O 1
ATOM 799 N N . PRO A 1 102 ? 8.839 18.712 -2.307 1.00 98.38 102 PRO A N 1
ATOM 800 C CA . PRO A 1 102 ? 9.101 19.395 -1.048 1.00 98.38 102 PRO A CA 1
ATOM 801 C C . PRO A 1 102 ? 8.102 20.539 -0.844 1.00 98.38 102 PRO A C 1
ATOM 803 O O . PRO A 1 102 ? 7.556 21.084 -1.807 1.00 98.38 102 PRO A O 1
ATOM 806 N N . LEU A 1 103 ? 7.853 20.915 0.410 1.00 97.81 103 LEU A N 1
ATOM 807 C CA . LEU A 1 103 ? 7.036 22.097 0.690 1.00 97.81 103 LEU A CA 1
ATOM 808 C C . LEU A 1 103 ? 7.715 23.353 0.134 1.00 97.81 103 LEU A C 1
ATOM 810 O O . LEU A 1 103 ? 8.890 23.586 0.393 1.00 97.81 103 LEU A O 1
ATOM 814 N N . TRP A 1 104 ? 6.945 24.168 -0.593 1.00 96.75 104 TRP A N 1
ATOM 815 C CA . TRP A 1 104 ? 7.368 25.473 -1.130 1.00 96.75 104 TRP A CA 1
ATOM 816 C C . TRP A 1 104 ? 8.542 25.431 -2.119 1.00 96.75 104 TRP A C 1
ATOM 818 O O . TRP A 1 104 ? 9.158 26.460 -2.388 1.00 96.75 104 TRP A O 1
ATOM 828 N N . GLU A 1 105 ? 8.830 24.268 -2.700 1.00 98.00 105 GLU A N 1
ATOM 829 C CA . GLU A 1 105 ? 9.890 24.099 -3.690 1.00 98.00 105 GLU A CA 1
ATOM 830 C C . GLU A 1 105 ? 9.365 23.454 -4.975 1.00 98.00 105 GLU A C 1
ATOM 832 O O . GLU A 1 105 ? 8.266 22.897 -5.035 1.00 98.00 105 GLU A O 1
ATOM 837 N N . VAL A 1 106 ? 10.186 23.510 -6.023 1.00 97.81 106 VAL A N 1
ATOM 838 C CA . VAL A 1 106 ? 9.899 22.839 -7.291 1.00 97.81 106 VAL A CA 1
ATOM 839 C C . VAL A 1 106 ? 9.987 21.313 -7.104 1.00 97.81 106 VAL A C 1
ATOM 841 O O . VAL A 1 106 ? 10.961 20.830 -6.513 1.00 97.81 106 VAL A O 1
ATOM 844 N N . PRO A 1 107 ? 9.010 20.536 -7.616 1.00 97.81 107 PRO A N 1
ATOM 845 C CA . PRO A 1 107 ? 9.073 19.077 -7.634 1.00 97.81 107 PRO A CA 1
ATOM 846 C C . PRO A 1 107 ? 10.329 18.542 -8.324 1.00 97.81 107 PRO A C 1
ATOM 848 O O . PRO A 1 107 ? 10.785 19.092 -9.325 1.00 97.81 107 PRO A O 1
ATOM 851 N N . ARG A 1 108 ? 10.858 17.428 -7.819 1.00 97.62 108 ARG A N 1
ATOM 852 C CA . ARG A 1 108 ? 12.069 16.781 -8.331 1.00 97.62 108 ARG A CA 1
ATOM 853 C C . ARG A 1 108 ? 11.763 15.329 -8.679 1.00 97.62 108 ARG A C 1
ATOM 855 O O . ARG A 1 108 ? 11.240 14.594 -7.841 1.00 97.62 108 ARG A O 1
ATOM 862 N N . ARG A 1 109 ? 12.100 14.915 -9.901 1.00 96.69 109 ARG A N 1
ATOM 863 C CA . ARG A 1 109 ? 12.074 13.502 -10.294 1.00 96.69 109 ARG A CA 1
ATOM 864 C C . ARG A 1 109 ? 13.270 12.795 -9.662 1.00 96.69 109 ARG A C 1
ATOM 866 O O . ARG A 1 109 ? 14.375 13.331 -9.682 1.00 96.69 109 ARG A O 1
ATOM 873 N N . ILE A 1 110 ? 13.028 11.624 -9.090 1.00 95.31 110 ILE A N 1
ATOM 874 C CA . ILE A 1 110 ? 14.068 10.735 -8.580 1.00 95.31 110 ILE A CA 1
ATOM 875 C C . ILE A 1 110 ? 14.190 9.587 -9.577 1.00 95.31 110 ILE A C 1
ATOM 877 O O . ILE A 1 110 ? 13.188 8.953 -9.909 1.00 95.31 110 ILE A O 1
ATOM 881 N N . GLU A 1 111 ? 15.403 9.350 -10.069 1.00 91.19 111 GLU A N 1
ATOM 882 C CA . GLU A 1 111 ? 15.687 8.182 -10.900 1.00 91.19 111 GLU A CA 1
ATOM 883 C C . GLU A 1 111 ? 15.561 6.914 -10.055 1.00 91.19 111 GLU A C 1
ATOM 885 O O . GLU A 1 111 ? 16.086 6.841 -8.941 1.00 91.19 111 GLU A O 1
ATOM 890 N N . VAL A 1 112 ? 14.823 5.937 -10.576 1.00 84.75 112 VAL A N 1
ATOM 891 C CA . VAL A 1 112 ? 14.610 4.646 -9.923 1.00 84.75 112 VAL A CA 1
ATOM 892 C C . VAL A 1 112 ? 15.458 3.619 -10.648 1.00 84.75 112 VAL A C 1
ATOM 894 O O . VAL A 1 112 ? 15.327 3.439 -11.855 1.00 84.75 112 VAL A O 1
ATOM 897 N N . GLU A 1 113 ? 16.336 2.949 -9.911 1.00 77.94 113 GLU A N 1
ATOM 898 C CA . GLU A 1 113 ? 17.053 1.794 -10.436 1.00 77.94 113 GLU A CA 1
ATOM 899 C C . GLU A 1 113 ? 16.096 0.601 -10.479 1.00 77.94 113 GLU A C 1
ATOM 901 O O . GLU A 1 113 ? 15.710 0.064 -9.437 1.00 77.94 113 GLU A O 1
ATOM 906 N N . GLU A 1 114 ? 15.699 0.189 -11.679 1.00 68.44 114 GLU A N 1
ATOM 907 C CA . GLU A 1 114 ? 14.907 -1.024 -11.857 1.00 68.44 114 GLU A CA 1
ATOM 908 C C . GLU A 1 114 ? 15.784 -2.254 -11.603 1.00 68.44 114 GLU A C 1
ATOM 910 O O . GLU A 1 114 ? 16.849 -2.441 -12.201 1.00 68.44 114 GLU A O 1
ATOM 915 N N . GLY A 1 115 ? 15.359 -3.096 -10.659 1.00 62.94 115 GLY A N 1
ATOM 916 C CA . GLY A 1 115 ? 16.024 -4.362 -10.398 1.00 62.94 115 GLY A CA 1
ATOM 917 C C . GLY A 1 115 ? 15.744 -5.359 -11.520 1.00 62.94 115 GLY A C 1
ATOM 918 O O . GLY A 1 115 ? 14.631 -5.442 -12.026 1.00 62.94 115 GLY A O 1
ATOM 919 N N . ALA A 1 116 ? 16.737 -6.172 -11.879 1.00 58.56 116 ALA A N 1
ATOM 920 C CA . ALA A 1 116 ? 16.515 -7.279 -12.805 1.00 58.56 116 ALA A CA 1
ATOM 921 C C . ALA A 1 116 ? 15.558 -8.330 -12.2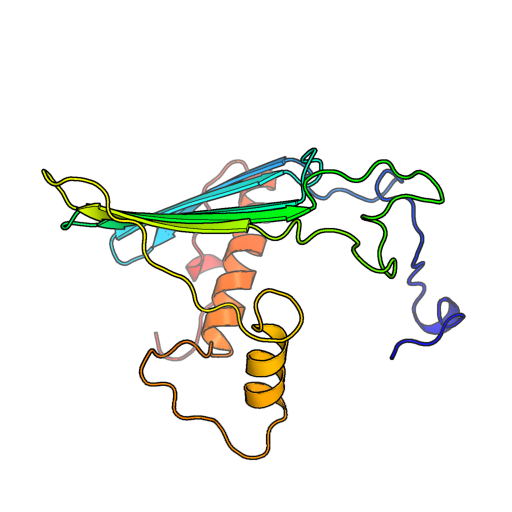00 1.00 58.56 116 ALA A C 1
ATOM 923 O O . ALA A 1 116 ? 15.756 -8.762 -11.059 1.00 58.56 116 ALA A O 1
ATOM 924 N N . GLY A 1 117 ? 14.585 -8.798 -12.988 1.00 62.94 117 GLY A N 1
ATOM 925 C CA . GLY A 1 117 ? 13.601 -9.820 -12.601 1.00 62.94 117 GLY A CA 1
ATOM 926 C C . GLY A 1 117 ? 12.159 -9.298 -12.601 1.00 62.94 117 GLY A C 1
ATOM 927 O O . GLY A 1 117 ? 11.917 -8.159 -12.979 1.00 62.94 117 GLY A O 1
ATOM 928 N N . GLY A 1 118 ? 11.202 -10.137 -12.192 1.00 60.94 118 GLY A N 1
ATOM 929 C CA . GLY A 1 118 ? 9.787 -9.753 -12.073 1.00 60.94 118 GLY A CA 1
ATOM 930 C C . GLY A 1 118 ? 9.530 -8.749 -10.942 1.00 60.94 118 GLY A C 1
ATOM 931 O O . GLY A 1 118 ? 10.314 -8.676 -9.987 1.00 60.94 118 GLY A O 1
ATOM 932 N N . HIS A 1 119 ? 8.447 -7.974 -11.067 1.00 70.88 119 HIS A N 1
ATOM 933 C CA . HIS A 1 119 ? 7.978 -6.996 -10.072 1.00 70.88 119 HIS A CA 1
ATOM 934 C C . HIS A 1 119 ? 9.077 -6.013 -9.618 1.00 70.88 119 HIS A C 1
ATOM 936 O O . HIS A 1 119 ? 9.373 -5.875 -8.427 1.00 70.88 119 HIS A O 1
ATOM 942 N N . GLY A 1 120 ? 9.787 -5.404 -10.576 1.00 71.31 120 GLY A N 1
ATOM 943 C CA . GLY A 1 120 ? 10.873 -4.448 -10.308 1.00 71.31 120 GLY A CA 1
ATOM 944 C C . GLY A 1 120 ? 12.086 -5.034 -9.564 1.00 71.31 120 GLY A C 1
ATOM 945 O O . GLY A 1 120 ? 12.866 -4.295 -8.956 1.00 71.31 120 GLY A O 1
ATOM 946 N N . GLY A 1 121 ? 12.239 -6.365 -9.558 1.00 78.94 121 GLY A N 1
ATOM 947 C CA . GLY A 1 121 ? 13.299 -7.087 -8.847 1.00 78.94 121 GLY A CA 1
ATOM 948 C C . GLY A 1 121 ? 12.968 -7.446 -7.391 1.00 78.94 121 GLY A C 1
ATOM 949 O O . GLY A 1 121 ? 13.845 -7.946 -6.675 1.00 78.94 121 GLY A O 1
ATOM 950 N N . GLY A 1 122 ? 11.730 -7.213 -6.940 1.00 80.81 122 GLY A N 1
ATOM 951 C CA . GLY A 1 122 ? 11.262 -7.564 -5.596 1.00 80.81 122 GLY A CA 1
ATOM 952 C C . GLY A 1 122 ? 11.308 -9.070 -5.320 1.00 80.81 122 GLY A C 1
ATOM 953 O O . GLY A 1 122 ? 11.822 -9.486 -4.279 1.00 80.81 122 GLY A O 1
ATOM 954 N N . ASP A 1 123 ? 10.884 -9.889 -6.286 1.00 82.88 123 ASP A N 1
ATOM 955 C CA . ASP A 1 123 ? 10.792 -11.350 -6.142 1.00 82.88 123 ASP A CA 1
ATOM 956 C C . ASP A 1 123 ? 12.139 -11.985 -5.802 1.00 82.88 123 ASP A C 1
ATOM 958 O O . ASP A 1 123 ? 12.254 -12.801 -4.888 1.00 82.88 123 ASP A O 1
ATOM 962 N N . ARG A 1 124 ? 13.199 -11.570 -6.504 1.00 83.06 124 ARG A N 1
ATOM 963 C CA . ARG A 1 124 ? 14.555 -12.068 -6.257 1.00 83.06 124 ARG A CA 1
ATOM 964 C C . ARG A 1 124 ? 15.014 -11.747 -4.836 1.00 83.06 124 ARG A C 1
ATOM 966 O O . ARG A 1 124 ? 15.645 -12.589 -4.199 1.00 83.06 124 ARG A O 1
ATOM 973 N N . ARG A 1 125 ? 14.719 -10.538 -4.348 1.00 83.94 125 ARG A N 1
ATOM 974 C CA . ARG A 1 125 ? 15.080 -10.109 -2.988 1.00 83.94 125 ARG A CA 1
ATOM 975 C C . ARG A 1 125 ? 14.299 -10.904 -1.944 1.00 83.94 125 ARG A C 1
ATOM 977 O O . ARG A 1 125 ? 14.914 -11.401 -1.007 1.00 83.94 125 ARG A O 1
ATOM 984 N N . LEU A 1 126 ? 12.990 -11.077 -2.143 1.00 86.56 126 LEU A N 1
ATOM 985 C CA . LEU A 1 126 ? 12.124 -11.865 -1.263 1.00 86.56 126 LEU A CA 1
ATOM 986 C C . LEU A 1 126 ? 12.590 -13.325 -1.174 1.00 86.56 126 LEU A C 1
ATOM 988 O O . LEU A 1 126 ? 12.794 -13.845 -0.080 1.00 86.56 126 LEU A O 1
ATOM 992 N N . LEU A 1 127 ? 12.806 -13.980 -2.317 1.00 88.81 127 LEU A N 1
ATOM 993 C CA . LEU A 1 127 ? 13.247 -15.376 -2.357 1.00 88.81 127 LEU A CA 1
ATOM 994 C C . LEU A 1 127 ? 14.625 -15.564 -1.717 1.00 88.81 127 LEU A C 1
ATOM 996 O O . LEU A 1 127 ? 14.849 -16.567 -1.044 1.00 88.81 127 LEU A O 1
ATOM 1000 N N . ASN A 1 128 ? 15.541 -14.607 -1.890 1.00 87.38 128 ASN A N 1
ATOM 1001 C CA . ASN A 1 128 ? 16.847 -14.660 -1.239 1.00 87.38 128 ASN A CA 1
ATOM 1002 C C . ASN A 1 128 ? 16.759 -14.432 0.282 1.00 87.38 128 ASN A C 1
ATOM 1004 O O . ASN A 1 128 ? 17.520 -15.045 1.019 1.00 87.38 128 ASN A O 1
ATOM 1008 N N . ASP A 1 129 ? 15.836 -13.599 0.773 1.00 86.88 129 ASP A N 1
ATOM 1009 C CA . ASP A 1 129 ? 15.619 -13.429 2.220 1.00 86.88 129 ASP A CA 1
ATOM 1010 C C . ASP A 1 129 ? 15.008 -14.692 2.862 1.00 86.88 129 ASP A C 1
ATOM 1012 O O . ASP A 1 129 ? 15.393 -15.064 3.968 1.00 86.88 129 ASP A O 1
ATOM 1016 N N . LEU A 1 130 ? 14.112 -15.392 2.148 1.00 87.31 130 LEU A N 1
ATOM 1017 C CA . LEU A 1 130 ? 13.436 -16.605 2.635 1.00 87.31 130 LEU A CA 1
ATOM 1018 C C . LEU A 1 130 ? 14.274 -17.886 2.511 1.00 87.31 130 LEU A C 1
ATOM 1020 O O . LEU A 1 130 ? 14.263 -18.724 3.412 1.00 87.31 130 LEU A O 1
ATOM 1024 N N . PHE A 1 131 ? 14.955 -18.069 1.379 1.00 90.56 131 PHE A N 1
ATOM 1025 C CA . PHE A 1 131 ? 15.631 -19.323 1.023 1.00 90.56 131 PHE A CA 1
ATOM 1026 C C . PHE A 1 131 ? 17.134 -19.164 0.802 1.00 90.56 131 PHE A C 1
ATOM 1028 O O . PHE A 1 131 ? 17.849 -20.159 0.669 1.00 90.56 131 PHE A O 1
ATOM 1035 N N . GLY A 1 132 ? 17.630 -17.930 0.729 1.00 85.88 132 GLY A N 1
ATOM 1036 C CA . GLY A 1 132 ? 19.054 -17.677 0.589 1.00 85.88 132 GLY A CA 1
ATOM 1037 C C . GLY A 1 132 ? 19.794 -18.107 1.849 1.00 85.88 132 GLY A C 1
ATOM 1038 O O . GLY A 1 132 ? 19.403 -17.802 2.971 1.00 85.88 132 GLY A O 1
ATOM 1039 N N . GLY A 1 133 ? 20.917 -18.804 1.674 1.00 82.38 133 GLY A N 1
ATOM 1040 C CA . GLY A 1 133 ? 21.737 -19.255 2.803 1.00 82.38 133 GLY A CA 1
ATOM 1041 C C . GLY A 1 133 ? 22.406 -18.115 3.583 1.00 82.38 133 GLY A C 1
ATOM 1042 O O . GLY A 1 133 ? 22.917 -18.339 4.679 1.00 82.38 133 GLY A O 1
ATOM 1043 N N . LYS A 1 134 ? 22.431 -16.893 3.032 1.00 81.50 134 LYS A N 1
ATOM 1044 C CA . LYS A 1 134 ? 22.981 -15.705 3.689 1.00 81.50 134 LYS A CA 1
ATOM 1045 C C . LYS A 1 134 ? 22.139 -14.478 3.366 1.00 81.50 134 LYS A C 1
ATOM 1047 O O . LYS A 1 134 ? 22.027 -14.085 2.208 1.00 81.50 134 LYS A O 1
ATOM 1052 N N . ARG A 1 135 ? 21.639 -13.832 4.417 1.00 79.69 135 ARG A N 1
ATOM 1053 C CA . ARG A 1 135 ? 20.913 -12.567 4.318 1.00 79.69 135 ARG A CA 1
ATOM 1054 C C . ARG A 1 135 ? 21.843 -11.446 3.859 1.00 79.69 135 ARG A C 1
ATOM 1056 O O . ARG A 1 135 ? 22.939 -11.275 4.405 1.00 79.69 135 ARG A O 1
ATOM 1063 N N . GLU A 1 136 ? 21.413 -10.690 2.856 1.00 83.69 136 GLU A N 1
ATOM 1064 C CA . GLU A 1 136 ? 22.117 -9.479 2.434 1.00 83.69 136 GLU A CA 1
ATOM 1065 C C . GLU A 1 136 ? 21.994 -8.384 3.507 1.00 83.69 136 GLU A C 1
ATOM 1067 O O . GLU A 1 136 ? 20.986 -8.329 4.216 1.00 83.69 136 GLU A O 1
ATOM 1072 N N . PRO A 1 137 ? 22.991 -7.491 3.650 1.00 86.75 137 PRO A N 1
ATOM 1073 C CA . PRO A 1 137 ? 22.848 -6.318 4.501 1.00 86.75 137 PRO A CA 1
ATOM 1074 C C . PRO A 1 137 ? 21.637 -5.479 4.084 1.00 86.75 137 PRO A C 1
ATOM 1076 O O . PRO A 1 137 ? 21.492 -5.108 2.917 1.00 86.75 137 PRO A O 1
ATOM 1079 N N . ASP A 1 138 ? 20.795 -5.136 5.055 1.00 86.81 138 ASP A N 1
ATOM 1080 C CA . ASP A 1 138 ? 19.578 -4.363 4.824 1.00 86.81 138 ASP A CA 1
ATOM 1081 C C . ASP A 1 138 ? 19.586 -3.045 5.617 1.00 86.81 138 ASP A C 1
ATOM 1083 O O . ASP A 1 138 ? 18.895 -2.914 6.627 1.00 86.81 138 ASP A O 1
ATOM 1087 N N . PRO A 1 139 ? 20.380 -2.047 5.187 1.00 89.56 139 PRO A N 1
ATOM 1088 C CA . PRO A 1 139 ? 20.529 -0.785 5.916 1.00 89.56 139 PRO A CA 1
ATOM 1089 C C . PRO A 1 139 ? 19.242 0.050 5.959 1.00 89.56 139 PRO A C 1
ATOM 1091 O O . PRO A 1 139 ? 19.136 0.964 6.770 1.00 89.56 139 PRO A O 1
ATOM 1094 N N . LEU A 1 140 ? 18.278 -0.249 5.083 1.00 88.38 140 LEU A N 1
ATOM 1095 C CA . LEU A 1 140 ? 16.989 0.435 5.006 1.00 88.38 140 LEU A CA 1
ATOM 1096 C C . LEU A 1 140 ? 15.869 -0.310 5.750 1.00 88.38 140 LEU A C 1
ATOM 1098 O O . LEU A 1 140 ? 14.759 0.209 5.806 1.00 88.38 140 LEU A O 1
ATOM 1102 N N . GLY A 1 141 ? 16.135 -1.502 6.301 1.00 88.69 141 GLY A N 1
ATOM 1103 C CA . GLY A 1 141 ? 15.134 -2.297 7.021 1.00 88.69 141 GLY A CA 1
ATOM 1104 C C . GLY A 1 141 ? 13.907 -2.653 6.173 1.00 88.69 141 GLY A C 1
ATOM 1105 O O . GLY A 1 141 ? 12.781 -2.554 6.648 1.00 88.69 141 GLY A O 1
ATOM 1106 N N . ARG A 1 142 ? 14.118 -3.009 4.903 1.00 86.81 142 ARG A N 1
ATOM 1107 C CA . ARG A 1 142 ? 13.074 -3.370 3.931 1.00 86.81 142 ARG A CA 1
ATOM 1108 C C . ARG A 1 142 ? 12.440 -4.726 4.218 1.00 86.81 142 ARG A C 1
ATOM 1110 O O . ARG A 1 142 ? 11.281 -4.934 3.872 1.00 86.81 142 ARG A O 1
ATOM 1117 N N . ALA A 1 143 ? 13.204 -5.665 4.764 1.00 88.19 143 ALA A N 1
ATOM 1118 C CA . ALA A 1 143 ? 12.730 -7.025 4.943 1.00 88.19 143 ALA A CA 1
ATOM 1119 C C . ALA A 1 143 ? 11.708 -7.111 6.088 1.00 88.19 143 ALA A C 1
ATOM 1121 O O . ALA A 1 143 ? 12.021 -6.839 7.250 1.00 88.19 143 ALA A O 1
ATOM 1122 N N . ALA A 1 144 ? 10.486 -7.506 5.734 1.00 89.56 144 ALA A N 1
ATOM 1123 C CA . ALA A 1 144 ? 9.370 -7.639 6.657 1.00 89.56 144 ALA A CA 1
ATOM 1124 C C . ALA A 1 144 ? 9.554 -8.836 7.600 1.00 89.56 144 ALA A C 1
ATOM 1126 O O . ALA A 1 144 ? 10.066 -9.890 7.222 1.00 89.56 144 ALA A O 1
ATOM 1127 N N . THR A 1 145 ? 9.092 -8.694 8.838 1.00 88.75 145 THR A N 1
ATOM 1128 C CA . THR A 1 145 ? 8.982 -9.804 9.786 1.00 88.75 145 THR A CA 1
ATOM 1129 C C . THR A 1 145 ? 7.639 -10.524 9.636 1.00 88.75 145 THR A C 1
ATOM 1131 O O . THR A 1 145 ? 6.693 -10.025 9.027 1.00 88.75 145 THR A O 1
ATOM 1134 N N . HIS A 1 146 ? 7.510 -11.693 10.265 1.00 88.88 146 HIS A N 1
ATOM 1135 C CA . HIS A 1 146 ? 6.231 -12.405 10.351 1.00 88.88 146 HIS A CA 1
ATOM 1136 C C . HIS A 1 146 ? 5.137 -11.582 11.058 1.00 88.88 146 HIS A C 1
ATOM 1138 O O . HIS A 1 146 ? 3.961 -11.738 10.740 1.00 88.88 146 HIS A O 1
ATOM 1144 N N . LEU A 1 147 ? 5.505 -10.689 11.988 1.00 90.44 147 LEU A N 1
ATOM 1145 C CA . LEU A 1 147 ? 4.551 -9.790 12.644 1.00 90.44 147 LEU A CA 1
ATOM 1146 C C . LEU A 1 147 ? 4.042 -8.717 11.682 1.00 90.44 147 LEU A C 1
ATOM 1148 O O . LEU A 1 147 ? 2.847 -8.435 11.678 1.00 90.44 147 LEU A O 1
ATOM 1152 N N . ASP A 1 148 ? 4.916 -8.158 10.842 1.00 91.50 148 ASP A N 1
ATOM 1153 C CA . ASP A 1 148 ? 4.519 -7.178 9.823 1.00 91.50 148 ASP A CA 1
ATOM 1154 C C . ASP A 1 148 ? 3.534 -7.805 8.827 1.00 91.50 148 ASP A C 1
ATOM 1156 O O . ASP A 1 148 ? 2.491 -7.220 8.528 1.00 91.50 148 ASP A O 1
ATOM 1160 N N . GLY A 1 149 ? 3.809 -9.044 8.400 1.00 91.62 149 GLY A N 1
ATOM 1161 C CA . GLY A 1 149 ? 2.889 -9.833 7.578 1.00 91.62 149 GLY A CA 1
ATOM 1162 C C . GLY A 1 149 ? 1.551 -10.101 8.275 1.00 91.62 149 GLY A C 1
ATOM 1163 O O . GLY A 1 149 ? 0.492 -9.892 7.683 1.00 91.62 149 GLY A O 1
ATOM 1164 N N . ALA A 1 150 ? 1.574 -10.489 9.554 1.00 92.44 150 ALA A N 1
ATOM 1165 C CA . ALA A 1 150 ? 0.355 -10.713 10.328 1.00 92.44 150 ALA A CA 1
ATOM 1166 C C . ALA A 1 150 ? -0.491 -9.434 10.457 1.00 92.44 150 ALA A C 1
ATOM 1168 O O . ALA A 1 150 ? -1.707 -9.483 10.279 1.00 92.44 150 ALA A O 1
ATOM 1169 N N . TYR A 1 151 ? 0.127 -8.275 10.708 1.00 91.94 151 TYR A N 1
ATOM 1170 C CA . TYR A 1 151 ? -0.588 -6.998 10.747 1.00 91.94 151 TYR A CA 1
ATOM 1171 C C . TYR A 1 151 ? -1.182 -6.616 9.389 1.00 91.94 151 TYR A C 1
ATOM 1173 O O . TYR A 1 151 ? -2.325 -6.159 9.353 1.00 91.94 151 TYR A O 1
ATOM 1181 N N . ALA A 1 152 ? -0.460 -6.831 8.286 1.00 92.88 152 ALA A N 1
ATOM 1182 C CA . ALA A 1 152 ? -0.983 -6.583 6.944 1.00 92.88 152 ALA A CA 1
ATOM 1183 C C . ALA A 1 152 ? -2.239 -7.428 6.660 1.00 92.88 152 ALA A C 1
ATOM 1185 O O . ALA A 1 152 ? -3.257 -6.894 6.222 1.00 92.88 152 ALA A O 1
ATOM 1186 N N . MET A 1 153 ? -2.213 -8.721 7.003 1.00 94.50 153 MET A N 1
ATOM 1187 C CA . MET A 1 153 ? -3.381 -9.601 6.871 1.00 94.50 153 MET A CA 1
ATOM 1188 C C . MET A 1 153 ? -4.550 -9.169 7.766 1.00 94.50 153 MET A C 1
ATOM 1190 O O . MET A 1 153 ? -5.705 -9.208 7.343 1.00 94.50 153 MET A O 1
ATOM 1194 N N . LEU A 1 154 ? -4.265 -8.728 8.995 1.00 95.50 154 LEU A N 1
ATOM 1195 C CA . LEU A 1 154 ? -5.296 -8.274 9.930 1.00 95.50 154 LEU A CA 1
ATOM 1196 C C . LEU A 1 154 ? -6.019 -7.014 9.450 1.00 95.50 154 LEU A C 1
ATOM 1198 O O . LEU A 1 154 ? -7.200 -6.868 9.748 1.00 95.50 154 LEU A O 1
ATOM 1202 N N . VAL A 1 155 ? -5.357 -6.128 8.698 1.00 95.62 155 VAL A N 1
ATOM 1203 C CA . VAL A 1 155 ? -6.034 -4.986 8.059 1.00 95.62 155 VAL A CA 1
ATOM 1204 C C . VAL A 1 155 ? -7.098 -5.473 7.072 1.00 95.62 155 VAL A C 1
ATOM 1206 O O . VAL A 1 155 ? -8.216 -4.967 7.110 1.00 95.62 155 VAL A O 1
ATOM 1209 N N . GLY A 1 156 ? -6.795 -6.488 6.256 1.00 94.38 156 GLY A N 1
ATOM 1210 C CA . GLY A 1 156 ? -7.770 -7.094 5.341 1.00 94.38 156 GLY A CA 1
ATOM 1211 C C . GLY A 1 156 ? -8.919 -7.793 6.074 1.00 94.38 156 GLY A C 1
ATOM 1212 O O . GLY A 1 156 ? -10.085 -7.551 5.779 1.00 94.38 156 GLY A O 1
ATOM 1213 N N . ALA A 1 157 ? -8.615 -8.586 7.106 1.00 95.19 157 ALA A N 1
ATOM 1214 C CA . ALA A 1 157 ? -9.651 -9.228 7.921 1.00 95.19 157 ALA A CA 1
ATOM 1215 C C . ALA A 1 157 ? -10.570 -8.199 8.614 1.00 95.19 157 ALA A C 1
ATOM 1217 O O . ALA A 1 157 ? -11.791 -8.365 8.647 1.00 95.19 157 ALA A O 1
ATOM 1218 N N . ALA A 1 158 ? -9.991 -7.112 9.132 1.00 96.94 158 ALA A N 1
ATOM 1219 C CA . ALA A 1 158 ? -10.737 -6.008 9.724 1.00 96.94 158 ALA A CA 1
ATOM 1220 C C . ALA A 1 158 ? -11.606 -5.277 8.694 1.00 96.94 158 ALA A C 1
ATOM 1222 O O . ALA A 1 158 ? -12.727 -4.895 9.028 1.00 96.94 158 ALA A O 1
ATOM 1223 N N . ALA A 1 159 ? -11.117 -5.103 7.462 1.00 96.50 159 ALA A N 1
ATOM 1224 C CA . ALA A 1 159 ? -11.888 -4.522 6.369 1.00 96.50 159 ALA A CA 1
ATOM 1225 C C . ALA A 1 159 ? -13.130 -5.368 6.060 1.00 96.50 159 ALA A C 1
ATOM 1227 O O . ALA A 1 159 ? -14.234 -4.837 6.113 1.00 96.50 159 ALA A O 1
ATOM 1228 N N . ASN A 1 160 ? -12.981 -6.687 5.899 1.00 94.94 160 ASN A N 1
ATOM 1229 C CA . ASN A 1 160 ? -14.110 -7.590 5.644 1.00 94.94 160 ASN A CA 1
ATOM 1230 C C . ASN A 1 160 ? -15.178 -7.506 6.747 1.00 94.94 160 ASN A C 1
ATOM 1232 O O . ASN A 1 160 ? -16.375 -7.403 6.473 1.00 94.94 160 ASN A O 1
ATOM 1236 N N . GLN A 1 161 ? -14.759 -7.492 8.017 1.00 96.44 161 GLN A N 1
ATOM 1237 C CA . GLN A 1 161 ? -15.692 -7.321 9.132 1.00 96.44 161 GLN A CA 1
ATOM 1238 C C . GLN A 1 161 ? -16.329 -5.920 9.145 1.00 96.44 161 GLN A C 1
ATOM 1240 O O . GLN A 1 161 ? -17.511 -5.779 9.469 1.00 96.44 161 GLN A O 1
ATOM 1245 N N . SER A 1 162 ? -15.574 -4.880 8.784 1.00 97.56 162 SER A N 1
ATOM 1246 C CA . SER A 1 162 ? -16.092 -3.517 8.649 1.00 97.56 162 SER A CA 1
ATOM 1247 C C . SER A 1 162 ? -17.135 -3.419 7.538 1.00 97.56 162 SER A C 1
ATOM 1249 O O . SER A 1 162 ? -18.145 -2.752 7.741 1.00 97.56 162 SER A O 1
ATOM 1251 N N . PHE A 1 163 ? -16.938 -4.089 6.402 1.00 96.06 163 PHE A N 1
ATOM 1252 C CA . PHE A 1 163 ? -17.902 -4.123 5.300 1.00 96.06 163 PHE A CA 1
ATOM 1253 C C . PHE A 1 163 ? -19.195 -4.821 5.720 1.00 96.06 163 PHE A C 1
ATOM 1255 O O . PHE A 1 163 ? -20.280 -4.277 5.533 1.00 96.06 163 PHE A O 1
ATOM 1262 N N . ALA A 1 164 ? -19.082 -5.969 6.393 1.00 95.50 164 ALA A N 1
ATOM 1263 C CA . ALA A 1 164 ? -20.237 -6.728 6.865 1.00 95.50 164 ALA A CA 1
ATOM 1264 C C . ALA A 1 164 ? -21.070 -5.989 7.930 1.00 95.50 164 ALA A C 1
ATOM 1266 O O . ALA A 1 164 ? -22.278 -6.192 8.025 1.00 95.50 164 ALA A O 1
ATOM 1267 N N . THR A 1 165 ? -20.434 -5.156 8.760 1.00 97.19 165 THR A N 1
ATOM 1268 C CA . THR A 1 165 ? -21.092 -4.507 9.911 1.00 97.19 165 THR A CA 1
ATOM 1269 C C . THR A 1 165 ? -21.384 -3.021 9.712 1.00 97.19 165 THR A C 1
ATOM 1271 O O . THR A 1 165 ? -22.176 -2.455 10.464 1.00 97.19 165 THR A O 1
ATOM 1274 N N . GLY A 1 166 ? -20.734 -2.370 8.746 1.00 96.81 166 GLY A N 1
ATOM 1275 C CA . GLY A 1 166 ? -20.762 -0.917 8.569 1.00 96.81 166 GLY A CA 1
ATOM 1276 C C . GLY A 1 166 ? -20.045 -0.130 9.676 1.00 96.81 166 GLY A C 1
ATOM 1277 O O . GLY A 1 166 ? -20.211 1.086 9.762 1.00 96.81 166 GLY A O 1
ATOM 1278 N N . LEU A 1 167 ? -19.273 -0.795 10.545 1.00 97.94 167 LEU A N 1
ATOM 1279 C CA . LEU A 1 167 ? -18.641 -0.191 11.721 1.00 97.94 167 LEU A CA 1
ATOM 1280 C C . LEU A 1 167 ? -17.111 -0.276 11.661 1.00 97.94 167 LEU A C 1
ATOM 1282 O O . LEU A 1 167 ? -16.570 -1.261 11.164 1.00 97.94 167 LEU A O 1
ATOM 1286 N N . PRO A 1 168 ? -16.388 0.704 12.236 1.00 97.06 168 PRO A N 1
ATOM 1287 C CA . PRO A 1 168 ? -14.936 0.639 12.322 1.00 97.06 168 PRO A CA 1
ATOM 1288 C C . PRO A 1 168 ? -14.482 -0.512 13.228 1.00 97.06 168 PRO A C 1
ATOM 1290 O O . PRO A 1 168 ? -14.970 -0.673 14.350 1.00 97.06 168 PRO A O 1
ATOM 1293 N N . VAL A 1 169 ? -13.479 -1.263 12.773 1.00 98.00 169 VAL A N 1
ATOM 1294 C CA . VAL A 1 169 ? -12.903 -2.402 13.501 1.00 98.00 169 VAL A CA 1
ATOM 1295 C C . VAL A 1 169 ? -11.532 -2.031 14.059 1.00 98.00 169 VAL A C 1
ATOM 1297 O O . VAL A 1 169 ? -10.672 -1.502 13.355 1.00 98.00 169 VAL A O 1
ATOM 1300 N N . ARG A 1 170 ? -11.300 -2.317 15.345 1.00 95.88 170 ARG A N 1
ATOM 1301 C CA . ARG A 1 170 ? -9.981 -2.137 15.963 1.00 95.88 170 ARG A CA 1
ATOM 1302 C C . ARG A 1 170 ? -9.186 -3.432 15.869 1.00 95.88 170 ARG A C 1
ATOM 1304 O O . ARG A 1 170 ? -9.606 -4.453 16.397 1.00 95.88 170 ARG A O 1
ATOM 1311 N N . ILE A 1 171 ? -7.976 -3.359 15.317 1.00 94.25 171 ILE A N 1
ATOM 1312 C CA . ILE A 1 171 ? -7.074 -4.519 15.177 1.00 94.25 171 ILE A CA 1
ATOM 1313 C C . ILE A 1 171 ? -6.817 -5.233 16.515 1.00 94.25 171 ILE A C 1
ATOM 1315 O O . ILE A 1 171 ? -6.794 -6.459 16.567 1.00 94.25 171 ILE A O 1
ATOM 1319 N N . ARG A 1 172 ? -6.695 -4.478 17.618 1.00 91.56 172 ARG A N 1
ATOM 1320 C CA . ARG A 1 172 ? -6.481 -5.028 18.973 1.00 91.56 172 ARG A CA 1
ATOM 1321 C C . ARG A 1 172 ? -7.627 -5.908 19.491 1.00 91.56 172 ARG A C 1
ATOM 1323 O O . ARG A 1 172 ? -7.423 -6.652 20.446 1.00 91.56 172 ARG A O 1
ATOM 1330 N N . ASP A 1 173 ? -8.812 -5.795 18.895 1.00 92.50 173 ASP A N 1
ATOM 1331 C CA . ASP A 1 173 ? -9.977 -6.601 19.263 1.00 92.50 173 ASP A CA 1
ATOM 1332 C C . ASP A 1 173 ? -10.010 -7.930 18.482 1.00 92.50 173 ASP A C 1
ATOM 1334 O O . ASP A 1 173 ? -10.724 -8.843 18.882 1.00 92.50 173 ASP A O 1
ATOM 1338 N N . LEU A 1 174 ? -9.216 -8.059 17.406 1.00 90.75 174 LEU A N 1
ATOM 1339 C CA . LEU A 1 174 ? -9.123 -9.271 16.583 1.00 90.75 174 LEU A CA 1
ATOM 1340 C C . LEU A 1 174 ? -8.057 -10.243 17.095 1.00 90.75 174 LEU A C 1
ATOM 1342 O O . LEU A 1 174 ? -8.289 -11.447 17.160 1.00 90.75 174 LEU A O 1
ATOM 1346 N N . VAL A 1 175 ? -6.876 -9.726 17.451 1.00 86.31 175 VAL A N 1
ATOM 1347 C CA . VAL A 1 175 ? -5.733 -10.529 17.909 1.00 86.31 175 VAL A CA 1
ATOM 1348 C C . VAL A 1 175 ? -4.975 -9.789 19.007 1.00 86.31 175 VAL A C 1
ATOM 1350 O O . VAL A 1 175 ? -4.773 -8.576 18.942 1.00 86.31 175 VAL A O 1
ATOM 1353 N N . ARG A 1 176 ? -4.499 -10.546 20.002 1.00 80.62 176 ARG A N 1
ATOM 1354 C CA . ARG A 1 176 ? -3.522 -10.081 20.993 1.00 80.62 176 ARG A CA 1
ATOM 1355 C C . ARG A 1 176 ? -2.174 -10.733 20.712 1.00 80.62 176 ARG A C 1
ATOM 1357 O O . ARG A 1 176 ? -2.046 -11.948 20.838 1.00 80.62 176 ARG A O 1
ATOM 1364 N N . PHE A 1 177 ? -1.181 -9.932 20.343 1.00 76.44 177 PHE A N 1
ATOM 1365 C CA . PHE A 1 177 ? 0.187 -10.417 20.181 1.00 76.44 177 PHE A CA 1
ATOM 1366 C C . PHE A 1 177 ? 0.907 -10.441 21.537 1.00 76.44 177 PHE A C 1
ATOM 1368 O O . PHE A 1 177 ? 0.740 -9.507 22.322 1.00 76.44 177 PHE A O 1
ATOM 1375 N N . PRO A 1 178 ? 1.714 -11.472 21.837 1.00 69.69 178 PRO A N 1
ATOM 1376 C CA . PRO A 1 178 ? 2.538 -11.481 23.041 1.00 69.69 178 PRO A CA 1
ATOM 1377 C C . PRO A 1 178 ? 3.539 -10.313 23.036 1.00 69.69 178 PRO A C 1
ATOM 1379 O O . PRO A 1 178 ? 4.221 -10.093 22.037 1.00 69.69 178 PRO A O 1
ATOM 1382 N N . GLY A 1 179 ? 3.671 -9.597 24.157 1.00 65.94 179 GLY A N 1
ATOM 1383 C CA . GLY A 1 179 ? 4.726 -8.588 24.348 1.00 65.94 179 GLY A CA 1
ATOM 1384 C C . GLY A 1 179 ? 4.395 -7.154 23.913 1.00 65.94 179 GLY A C 1
ATOM 1385 O O . GLY A 1 179 ? 5.308 -6.331 23.846 1.00 65.94 179 GLY A O 1
ATOM 1386 N N . ARG A 1 180 ? 3.122 -6.840 23.650 1.00 55.75 180 ARG A N 1
ATOM 1387 C CA . ARG A 1 180 ? 2.589 -5.471 23.564 1.00 55.75 180 ARG A CA 1
ATOM 1388 C C . ARG A 1 180 ? 1.307 -5.334 24.375 1.00 55.75 180 ARG A C 1
ATOM 1390 O O . ARG A 1 180 ? 0.543 -6.323 24.428 1.00 55.75 180 ARG A O 1
#

Radius of gyration: 20.24 Å; chains: 1; bounding box: 45×60×54 Å

Secondary structure (DSSP, 8-state):
---TTTHHHH---TT--TTSTT----SEEEEEEE-TTS-EEEEEEETT-SSEEEEEEEEETTEEEEEEEEEES-----TT-TTSTTS--SS---EEEEEEEETTS--EEE---PPSSSGGGHHHHHHHHHH-SSPPP-TT--SPPHHHHHHHHHHHHHHHHHHHHSS---HHHH---TT-

Foldseek 3Di:
DDDPPCCVVPVDDPPDDCPDPPNPDDQWDWDWDADPVRDIDIDIHHNPDQFDWDWDWDQDPFGMKIKTWTQGNHAPVDPPGCPDPPHDNPDRRTDIWIWTDTPPDDIDTDDDQQAPDPPSVVVVLQCCCVPNPDHDDDPPPPDDDPVNVVVVVLVVVQRVVCVVPVDHDDSCVVDDDPPD

Organism: NCBI:txid37925

Sequence (180 aa):
AVCPGAEHEDGYIRDRNVFSDGISIEDDMAVLVRYESGATMTYHLTAYSPWEGYRVMFNGTKGRLELEVEERSYVSGAAQDPNQPGQPITEPIDRTRLTLRPLWEVPRRIEVEEGAGGHGGGDRRLLNDLFGGKREPDPLGRAATHLDGAYAMLVGAAANQSFATGLPVRIRDLVRFPGR

pLDDT: mean 83.09, std 15.39, range [37.94, 98.5]

InterPro domains:
  IPR004104 Gfo/Idh/MocA-like oxidoreductase, C-terminal [PF02894] (17-170)